Protein AF-A0A1I4P8C8-F1 (afdb_monomer_lite)

Sequence (71 aa):
MHAYDHVLAGERPTLHETRALGAWLYEQQKFPQEYIQALMGHADEKMTKHYQEGHDEKKIEYLEVGAELAF

Radius of gyration: 18.63 Å; chains: 1; bounding box: 26×51×52 Å

Secondary structure (DSSP, 8-state):
--TTTTS-GGGSPPHHHHHHHHHHHHHHTT--HHHHHHHTT-SSHHHHHHHHTT-S---------------

Structure (mmCIF, N/CA/C/O backbone):
data_AF-A0A1I4P8C8-F1
#
_entry.id   AF-A0A1I4P8C8-F1
#
loop_
_atom_site.group_PDB
_atom_site.id
_atom_site.type_symbol
_atom_site.label_atom_id
_atom_site.label_alt_id
_atom_site.label_comp_id
_atom_site.label_asym_id
_atom_site.label_entity_id
_atom_site.label_seq_id
_atom_site.pdbx_PDB_ins_code
_atom_site.Cartn_x
_atom_site.Cartn_y
_atom_site.Cartn_z
_atom_site.occupancy
_atom_site.B_iso_or_equiv
_atom_site.auth_seq_id
_atom_site.auth_comp_id
_atom_site.auth_asym_id
_atom_site.auth_atom_id
_atom_site.pdbx_PDB_model_num
ATOM 1 N N . MET A 1 1 ? 5.399 -9.022 -24.732 1.00 56.22 1 MET A N 1
ATOM 2 C CA . MET A 1 1 ? 4.866 -8.158 -23.657 1.00 56.22 1 MET A CA 1
ATOM 3 C C . MET A 1 1 ? 5.151 -6.721 -24.077 1.00 56.22 1 MET A C 1
ATOM 5 O O . MET A 1 1 ? 6.292 -6.313 -23.958 1.00 56.22 1 MET A O 1
ATOM 9 N N . HIS A 1 2 ? 4.162 -6.028 -24.659 1.00 78.38 2 HIS A N 1
ATOM 10 C CA . HIS A 1 2 ? 4.292 -4.687 -25.280 1.00 78.38 2 HIS A CA 1
ATOM 11 C C . HIS A 1 2 ? 3.406 -3.617 -24.601 1.00 78.38 2 HIS A C 1
ATOM 13 O O . HIS A 1 2 ? 3.171 -2.540 -25.138 1.00 78.38 2 HIS A O 1
ATOM 19 N N . ALA A 1 3 ? 2.851 -3.920 -23.421 1.00 79.94 3 ALA A N 1
ATOM 20 C CA . ALA A 1 3 ? 1.822 -3.095 -22.776 1.00 79.94 3 ALA A CA 1
ATOM 21 C C . ALA A 1 3 ? 2.310 -1.693 -22.354 1.00 79.94 3 ALA A C 1
ATOM 23 O O . ALA A 1 3 ? 1.498 -0.782 -22.231 1.00 79.94 3 ALA A O 1
ATOM 24 N N . TYR A 1 4 ? 3.622 -1.508 -22.170 1.00 82.50 4 TYR A N 1
ATOM 25 C CA . TYR A 1 4 ? 4.224 -0.281 -21.630 1.00 82.50 4 TYR A CA 1
ATOM 26 C C . TYR A 1 4 ? 5.284 0.324 -22.557 1.00 82.50 4 TYR A C 1
ATOM 28 O O . TYR A 1 4 ? 6.149 1.075 -22.109 1.00 82.50 4 TYR A O 1
ATOM 36 N N . ASP A 1 5 ? 5.240 -0.000 -23.852 1.00 89.44 5 ASP A N 1
ATOM 37 C CA . ASP A 1 5 ? 6.237 0.465 -24.828 1.00 89.44 5 ASP A CA 1
ATOM 38 C C . ASP A 1 5 ? 6.244 1.996 -24.976 1.00 89.44 5 ASP A C 1
ATOM 40 O O . ASP A 1 5 ? 7.263 2.583 -25.324 1.00 89.44 5 ASP A O 1
ATOM 44 N N . HIS A 1 6 ? 5.123 2.641 -24.645 1.00 90.62 6 HIS A N 1
ATOM 45 C CA . HIS A 1 6 ? 4.943 4.092 -24.657 1.00 90.62 6 HIS A CA 1
ATOM 46 C C . HIS A 1 6 ? 5.395 4.794 -23.362 1.00 90.62 6 HIS A C 1
ATOM 48 O O . HIS A 1 6 ? 5.397 6.020 -23.320 1.00 90.62 6 HIS A O 1
ATOM 54 N N . VAL A 1 7 ? 5.766 4.049 -22.314 1.00 89.81 7 VAL A N 1
ATOM 55 C CA . VAL A 1 7 ? 6.191 4.595 -21.013 1.00 89.81 7 VAL A CA 1
ATOM 56 C C . VAL A 1 7 ? 7.707 4.473 -20.880 1.00 89.81 7 VAL A C 1
ATOM 58 O O . VAL A 1 7 ? 8.275 3.398 -21.141 1.00 89.81 7 VAL A O 1
ATOM 61 N N . LEU A 1 8 ? 8.372 5.550 -20.449 1.00 92.44 8 LEU A N 1
ATOM 62 C CA . LEU A 1 8 ? 9.811 5.538 -20.183 1.00 92.44 8 LEU A CA 1
ATOM 63 C C . LEU A 1 8 ? 10.131 4.526 -19.082 1.00 92.44 8 LEU A C 1
ATOM 65 O O . LEU A 1 8 ? 9.380 4.372 -18.128 1.00 92.44 8 LEU A O 1
ATOM 69 N N . ALA A 1 9 ? 11.262 3.827 -19.194 1.00 87.12 9 ALA A N 1
ATOM 70 C CA . ALA A 1 9 ? 11.576 2.706 -18.305 1.00 87.12 9 ALA A CA 1
ATOM 71 C C . ALA A 1 9 ? 11.540 3.063 -16.805 1.00 87.12 9 ALA A C 1
ATOM 73 O O . ALA A 1 9 ? 11.123 2.228 -16.010 1.00 87.12 9 ALA A O 1
ATOM 74 N N . GLY A 1 10 ? 11.936 4.287 -16.434 1.00 88.81 10 GLY A N 1
ATOM 75 C CA . GLY A 1 10 ? 11.916 4.769 -15.047 1.00 88.81 10 GLY A CA 1
ATOM 76 C C . GLY A 1 10 ? 10.540 5.194 -14.522 1.00 88.81 10 GLY A C 1
ATOM 77 O O . GLY A 1 10 ? 10.403 5.407 -13.326 1.00 88.81 10 GLY A O 1
ATOM 78 N N . GLU A 1 11 ? 9.539 5.308 -15.393 1.00 89.62 11 GLU A N 1
ATOM 79 C CA . GLU A 1 11 ? 8.158 5.681 -15.045 1.00 89.62 11 GLU A CA 1
ATOM 80 C C . GLU A 1 11 ? 7.215 4.472 -15.067 1.00 89.62 11 GLU A C 1
ATOM 82 O O . GLU A 1 11 ? 6.027 4.580 -14.765 1.00 89.62 11 GLU A O 1
ATOM 87 N N . ARG A 1 12 ? 7.722 3.305 -15.476 1.00 91.44 12 ARG A N 1
ATOM 88 C CA . ARG A 1 12 ? 6.932 2.079 -15.493 1.00 91.44 12 ARG A CA 1
ATOM 89 C C . ARG A 1 12 ? 6.673 1.636 -14.057 1.00 91.44 12 ARG A C 1
ATOM 91 O O . ARG A 1 12 ? 7.621 1.605 -13.272 1.00 91.44 12 ARG A O 1
ATOM 98 N N . PRO A 1 13 ? 5.439 1.213 -13.741 1.00 89.50 13 PRO A N 1
ATOM 99 C CA . PRO A 1 13 ? 5.129 0.726 -12.414 1.00 89.50 13 PRO A CA 1
ATOM 100 C C . PRO A 1 13 ? 5.991 -0.492 -12.097 1.00 89.50 13 PRO A C 1
ATOM 102 O O . PRO A 1 13 ? 6.103 -1.452 -12.868 1.00 89.50 13 PRO A O 1
ATOM 105 N N . THR A 1 14 ? 6.597 -0.446 -10.928 1.00 91.69 14 THR A N 1
ATOM 106 C CA . THR A 1 14 ? 7.304 -1.556 -10.322 1.00 91.69 14 THR A CA 1
ATOM 107 C C . THR A 1 14 ? 6.312 -2.594 -9.801 1.00 91.69 14 THR A C 1
ATOM 109 O O . THR A 1 14 ? 5.104 -2.365 -9.656 1.00 91.69 14 THR A O 1
ATOM 112 N N . LEU A 1 15 ? 6.842 -3.769 -9.460 1.00 91.75 15 LEU A N 1
ATOM 113 C CA . LEU A 1 15 ? 6.049 -4.811 -8.818 1.00 91.75 15 LEU A CA 1
ATOM 114 C C . LEU A 1 15 ? 5.439 -4.326 -7.492 1.00 91.75 15 LEU A C 1
ATOM 116 O O . LEU A 1 15 ? 4.295 -4.659 -7.195 1.00 91.75 15 LEU A O 1
ATOM 120 N N . HIS A 1 16 ? 6.176 -3.523 -6.717 1.00 92.00 16 HIS A N 1
ATOM 121 C CA . HIS A 1 16 ? 5.701 -2.997 -5.437 1.00 92.00 16 HIS A CA 1
ATOM 122 C C . HIS A 1 16 ? 4.533 -2.024 -5.616 1.00 92.00 16 HIS A C 1
ATOM 124 O O . HIS A 1 16 ? 3.557 -2.134 -4.882 1.00 92.00 16 HIS A O 1
ATOM 130 N N . GLU A 1 17 ? 4.578 -1.148 -6.621 1.00 91.81 17 GLU A N 1
ATOM 131 C CA . GLU A 1 17 ? 3.489 -0.199 -6.902 1.00 91.81 17 GLU A CA 1
ATOM 132 C C . GLU A 1 17 ? 2.225 -0.908 -7.403 1.00 91.81 17 GLU A C 1
ATOM 134 O O . GLU A 1 17 ? 1.120 -0.607 -6.958 1.00 91.81 17 GLU A O 1
ATOM 139 N N . THR A 1 18 ? 2.376 -1.916 -8.268 1.00 93.56 18 THR A N 1
ATOM 140 C CA . THR A 1 18 ? 1.234 -2.730 -8.725 1.00 93.56 18 THR A CA 1
ATOM 141 C C . THR A 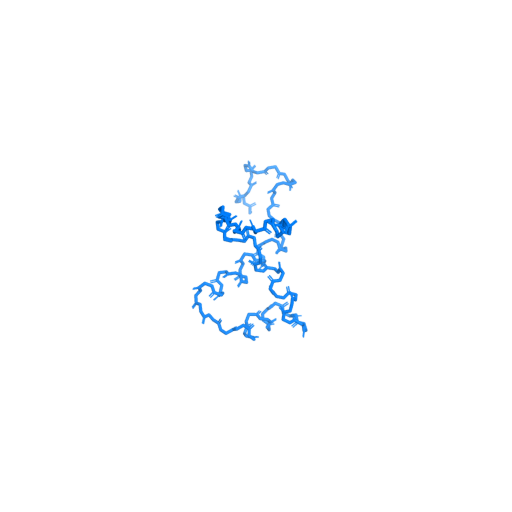1 18 ? 0.593 -3.487 -7.559 1.00 93.56 18 THR A C 1
ATOM 143 O O . THR A 1 18 ? -0.629 -3.609 -7.463 1.00 93.56 18 THR A O 1
ATOM 146 N N . ARG A 1 19 ? 1.426 -3.993 -6.648 1.00 94.62 19 ARG A N 1
ATOM 147 C CA . ARG A 1 19 ? 0.998 -4.719 -5.453 1.00 94.62 19 ARG A CA 1
ATOM 148 C C . ARG A 1 19 ? 0.298 -3.811 -4.436 1.00 94.62 19 ARG A C 1
ATOM 150 O O . ARG A 1 19 ? -0.718 -4.222 -3.885 1.00 94.62 19 ARG A O 1
ATOM 157 N N . ALA A 1 20 ? 0.815 -2.603 -4.221 1.00 95.44 20 ALA A N 1
ATOM 158 C CA . ALA A 1 20 ? 0.200 -1.563 -3.395 1.00 95.44 20 ALA A CA 1
ATOM 159 C C . ALA A 1 20 ? -1.216 -1.223 -3.892 1.00 95.44 20 ALA A C 1
ATOM 161 O O . ALA A 1 20 ? -2.192 -1.369 -3.153 1.00 95.44 20 ALA A O 1
ATOM 162 N N . LEU A 1 21 ? -1.347 -0.958 -5.199 1.00 95.62 21 LEU A N 1
ATOM 163 C CA . LEU A 1 21 ? -2.643 -0.713 -5.832 1.00 95.62 21 LEU A CA 1
ATOM 164 C C . LEU A 1 21 ? -3.616 -1.886 -5.632 1.00 95.62 21 LEU A C 1
ATOM 166 O O . LEU A 1 21 ? -4.789 -1.677 -5.327 1.00 95.62 21 LEU A O 1
ATOM 170 N N . GLY A 1 22 ? -3.140 -3.126 -5.777 1.00 96.25 22 GLY A N 1
ATOM 171 C CA . GLY A 1 22 ? -3.955 -4.320 -5.541 1.00 96.25 22 GLY A CA 1
ATOM 172 C C . GLY A 1 22 ? -4.483 -4.423 -4.104 1.00 96.25 22 GLY A C 1
ATOM 173 O O . GLY A 1 22 ? -5.657 -4.741 -3.908 1.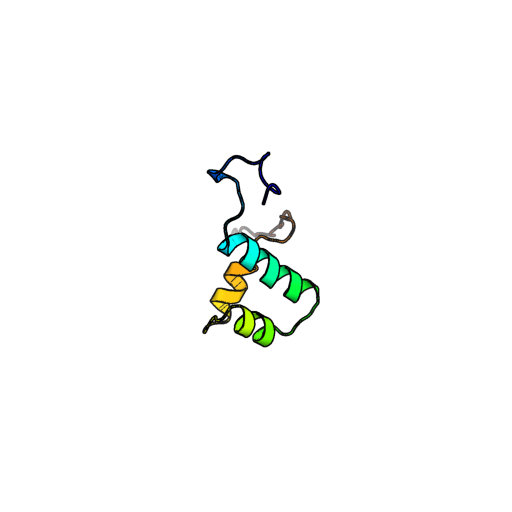00 96.25 22 GLY A O 1
ATOM 174 N N . ALA A 1 23 ? -3.648 -4.117 -3.106 1.00 96.88 23 ALA A N 1
ATOM 175 C CA . ALA A 1 23 ? -4.050 -4.115 -1.698 1.00 96.88 23 ALA A CA 1
ATOM 176 C C . ALA A 1 23 ? -5.143 -3.076 -1.410 1.00 96.88 23 ALA A C 1
ATOM 178 O O . ALA A 1 23 ? -6.120 -3.384 -0.723 1.00 96.88 23 ALA A O 1
ATOM 179 N N . TRP A 1 24 ? -5.009 -1.873 -1.974 1.00 96.94 24 TRP A N 1
ATOM 180 C CA . TRP A 1 24 ? -6.020 -0.822 -1.855 1.00 96.94 24 TRP A CA 1
ATOM 181 C C . TRP A 1 24 ? -7.330 -1.203 -2.561 1.00 96.94 24 TRP A C 1
ATOM 183 O O . TRP A 1 24 ? -8.407 -1.084 -1.981 1.00 96.94 24 TRP A O 1
ATOM 193 N N . LEU A 1 25 ? -7.273 -1.763 -3.776 1.00 96.94 25 LEU A N 1
ATOM 194 C CA . LEU A 1 25 ? -8.476 -2.184 -4.510 1.00 96.94 25 LEU A CA 1
ATOM 195 C C . LEU A 1 25 ? -9.290 -3.261 -3.775 1.00 96.94 25 LEU A C 1
ATOM 197 O O . LEU A 1 25 ? -10.518 -3.284 -3.890 1.00 96.94 25 LEU A O 1
ATOM 201 N N . TYR A 1 26 ? -8.646 -4.164 -3.029 1.00 97.38 26 TYR A N 1
ATOM 202 C CA . TYR A 1 26 ? -9.368 -5.131 -2.195 1.00 97.38 26 TYR A CA 1
ATOM 203 C C . TYR A 1 26 ? -10.026 -4.489 -0.974 1.00 97.38 26 TYR A C 1
ATOM 205 O O . TYR A 1 26 ? -11.151 -4.855 -0.630 1.00 97.38 26 TYR A O 1
ATOM 213 N N . GLU A 1 27 ? -9.390 -3.492 -0.366 1.00 95.75 27 GLU A N 1
ATOM 214 C CA . GLU A 1 27 ? -10.008 -2.716 0.711 1.00 95.75 27 GLU A CA 1
ATOM 215 C C . GLU A 1 27 ? -11.257 -1.968 0.215 1.00 95.75 27 GLU A C 1
ATOM 217 O O . GLU A 1 27 ? -12.314 -2.024 0.853 1.00 95.75 27 GLU A O 1
ATOM 222 N N . GLN A 1 28 ? -11.197 -1.356 -0.975 1.00 95.88 28 GLN A N 1
ATOM 223 C CA . GLN A 1 28 ? -12.357 -0.684 -1.579 1.00 95.88 28 GLN A CA 1
ATOM 224 C C . GLN A 1 28 ? -13.525 -1.644 -1.850 1.00 95.88 28 GLN A C 1
ATOM 226 O O . GLN A 1 28 ? -14.690 -1.275 -1.684 1.00 95.88 28 GLN A O 1
ATOM 231 N N . GLN A 1 29 ? -13.22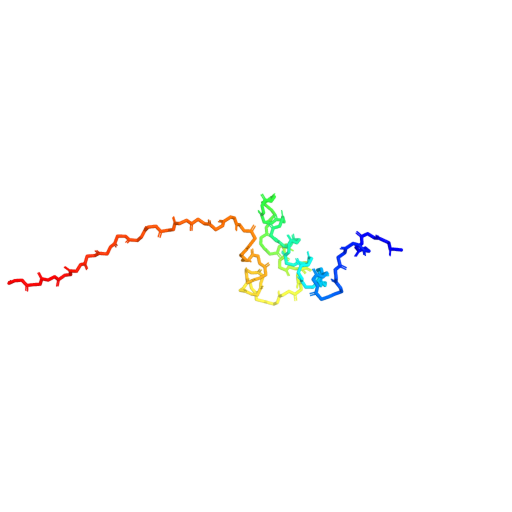0 -2.901 -2.177 1.00 97.25 29 GLN A N 1
ATOM 232 C CA . GLN A 1 29 ? -14.198 -3.983 -2.338 1.00 97.25 29 GLN A CA 1
ATOM 233 C C . GLN A 1 29 ? -14.659 -4.609 -1.009 1.00 97.25 29 GLN A C 1
ATOM 235 O O . GLN A 1 29 ? -15.443 -5.557 -1.026 1.00 97.25 29 GLN A O 1
ATOM 240 N N . LYS A 1 30 ? -14.225 -4.068 0.138 1.00 96.62 30 LYS A N 1
ATOM 241 C CA . LYS A 1 30 ? -14.617 -4.490 1.494 1.00 96.62 30 LYS A CA 1
ATOM 242 C C . LYS A 1 30 ? -14.156 -5.897 1.880 1.00 96.62 30 LYS A C 1
ATOM 244 O O . LYS A 1 30 ? -14.779 -6.537 2.728 1.00 96.62 30 LYS A O 1
ATOM 249 N N . PHE A 1 31 ? -13.055 -6.377 1.299 1.00 97.69 31 PHE A N 1
ATOM 250 C CA . PHE A 1 31 ? -12.403 -7.582 1.808 1.00 97.69 31 PHE A CA 1
ATOM 251 C C . PHE A 1 31 ? -11.846 -7.348 3.227 1.00 97.69 31 PHE A C 1
ATOM 253 O O . PHE A 1 31 ? -11.429 -6.230 3.533 1.00 97.69 31 PHE A O 1
ATOM 260 N N . PRO A 1 32 ? -11.807 -8.380 4.094 1.00 96.50 32 PRO A N 1
ATOM 261 C CA . PRO A 1 32 ? -11.229 -8.259 5.432 1.00 96.50 32 PRO A CA 1
ATOM 262 C C . PRO A 1 32 ? -9.746 -7.872 5.389 1.00 96.50 32 PRO A C 1
ATOM 264 O O . PRO A 1 32 ? -8.992 -8.384 4.557 1.00 96.50 32 PRO A O 1
ATOM 267 N N . GLN A 1 33 ? -9.303 -7.021 6.316 1.00 94.31 33 GLN A N 1
ATOM 268 C CA . GLN A 1 33 ? -7.918 -6.542 6.340 1.00 94.31 33 GLN A CA 1
ATOM 269 C C . GLN A 1 33 ? -6.924 -7.683 6.597 1.00 94.31 33 GLN A C 1
ATOM 271 O O . GLN A 1 33 ? -5.845 -7.695 6.009 1.00 94.31 33 GLN A O 1
ATOM 276 N N . GLU A 1 34 ? -7.300 -8.693 7.384 1.00 95.88 34 GLU A N 1
ATOM 277 C CA . GLU A 1 34 ? -6.476 -9.882 7.636 1.00 95.88 34 GLU A CA 1
ATOM 278 C C . GLU A 1 34 ? -6.272 -10.710 6.360 1.00 95.88 34 GLU A C 1
ATOM 280 O O . GLU A 1 34 ? -5.197 -11.270 6.135 1.00 95.88 34 GLU A O 1
ATOM 285 N N . TYR A 1 35 ? -7.287 -10.757 5.492 1.00 97.25 35 TYR A N 1
ATOM 286 C CA . TYR A 1 35 ? -7.192 -11.421 4.194 1.00 97.25 35 TYR A CA 1
ATOM 287 C C . TYR A 1 35 ? -6.223 -10.676 3.271 1.00 97.25 35 TYR A C 1
ATOM 289 O O . TYR A 1 35 ? -5.334 -11.290 2.678 1.00 97.25 35 TYR A O 1
ATOM 297 N N . ILE A 1 36 ? -6.338 -9.3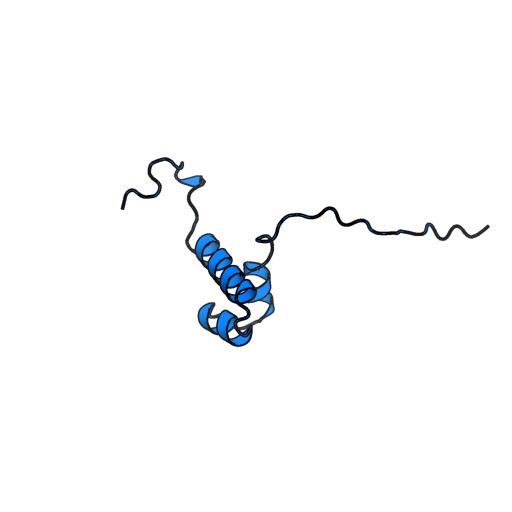48 3.202 1.00 96.75 36 ILE A N 1
ATOM 298 C CA . ILE A 1 36 ? -5.426 -8.508 2.416 1.00 96.75 36 ILE A CA 1
ATOM 299 C C . ILE A 1 36 ? -3.997 -8.637 2.960 1.00 96.75 36 ILE A C 1
ATOM 301 O O . ILE A 1 36 ? -3.066 -8.871 2.193 1.00 96.75 36 ILE A O 1
ATOM 305 N N . GLN A 1 37 ? -3.815 -8.578 4.279 1.00 96.94 37 GLN A N 1
ATOM 306 C CA . GLN A 1 37 ? -2.522 -8.747 4.940 1.00 96.94 37 GLN A CA 1
ATOM 307 C C . GLN A 1 37 ? -1.874 -10.103 4.622 1.00 96.94 37 GLN A C 1
ATOM 309 O O . GLN A 1 37 ? -0.675 -10.148 4.336 1.00 96.94 37 GLN A O 1
ATOM 314 N N . ALA A 1 38 ? -2.651 -11.191 4.625 1.00 96.44 38 ALA A N 1
ATOM 315 C CA . ALA A 1 38 ? -2.162 -12.522 4.273 1.00 96.44 38 ALA A CA 1
ATOM 316 C C . ALA A 1 38 ? -1.691 -12.595 2.811 1.00 96.44 38 ALA A C 1
ATOM 318 O O . ALA A 1 38 ? -0.607 -13.118 2.544 1.00 96.44 38 ALA A O 1
ATOM 319 N N . LEU A 1 39 ? -2.443 -12.011 1.869 1.00 95.25 39 LEU A N 1
ATOM 320 C CA . LEU A 1 39 ? -2.023 -11.901 0.463 1.00 95.25 39 LEU A CA 1
ATOM 321 C C . LEU A 1 39 ? -0.769 -11.032 0.299 1.00 95.25 39 LEU A C 1
ATOM 323 O O . LEU A 1 39 ? 0.093 -11.303 -0.540 1.00 95.25 39 LEU A O 1
ATOM 327 N N . MET A 1 40 ? -0.646 -10.005 1.136 1.00 94.38 40 MET A N 1
ATOM 328 C CA . MET A 1 40 ? 0.523 -9.138 1.218 1.00 94.38 40 MET A CA 1
ATOM 329 C C . MET A 1 40 ? 1.677 -9.768 2.012 1.00 94.38 40 MET A C 1
ATOM 331 O O . MET A 1 40 ? 2.737 -9.156 2.122 1.00 94.38 40 MET A O 1
ATOM 335 N N . GLY A 1 41 ? 1.542 -10.980 2.556 1.00 94.75 41 GLY A N 1
ATOM 336 C CA . GLY A 1 41 ? 2.608 -11.640 3.318 1.00 94.75 41 GLY A CA 1
ATOM 337 C C . GLY A 1 41 ? 3.207 -10.769 4.432 1.00 94.75 41 GLY A C 1
ATOM 338 O O . GLY A 1 41 ? 4.380 -10.925 4.770 1.00 94.75 41 GLY A O 1
ATOM 339 N N . HIS A 1 42 ? 2.444 -9.804 4.950 1.00 95.69 42 HIS A N 1
ATOM 340 C CA . HIS A 1 42 ? 2.917 -8.855 5.950 1.00 95.69 42 HIS A CA 1
ATOM 341 C C . HIS A 1 42 ? 2.622 -9.397 7.346 1.00 95.69 42 HIS A C 1
ATOM 343 O O . HIS A 1 42 ? 1.501 -9.794 7.649 1.00 95.69 42 HIS A O 1
ATOM 349 N N . ALA A 1 43 ? 3.619 -9.372 8.227 1.00 92.38 43 ALA A N 1
ATOM 350 C CA . ALA A 1 43 ? 3.438 -9.784 9.619 1.00 92.38 43 ALA A CA 1
ATOM 351 C C . ALA A 1 43 ? 2.725 -8.717 10.473 1.00 92.38 43 ALA A C 1
ATOM 353 O O . ALA A 1 43 ? 2.126 -9.053 11.488 1.00 92.38 43 ALA A O 1
ATOM 354 N N . ASP A 1 44 ? 2.771 -7.450 10.049 1.00 92.19 44 ASP A N 1
ATOM 355 C CA . ASP A 1 44 ? 2.163 -6.310 10.740 1.00 92.19 44 ASP A CA 1
ATOM 356 C C . ASP A 1 44 ? 1.145 -5.617 9.824 1.00 92.19 44 ASP A C 1
ATOM 358 O O . ASP A 1 44 ? 1.422 -5.337 8.653 1.00 92.19 44 ASP A O 1
ATOM 362 N N . GLU A 1 45 ? -0.022 -5.306 10.381 1.00 91.12 45 GLU A N 1
ATOM 363 C CA . GLU A 1 45 ? -1.092 -4.563 9.722 1.00 91.12 45 GLU A CA 1
ATOM 364 C C . GLU A 1 45 ? -0.621 -3.176 9.263 1.00 91.12 45 GLU A C 1
ATOM 366 O O . GLU A 1 45 ? -1.026 -2.706 8.196 1.00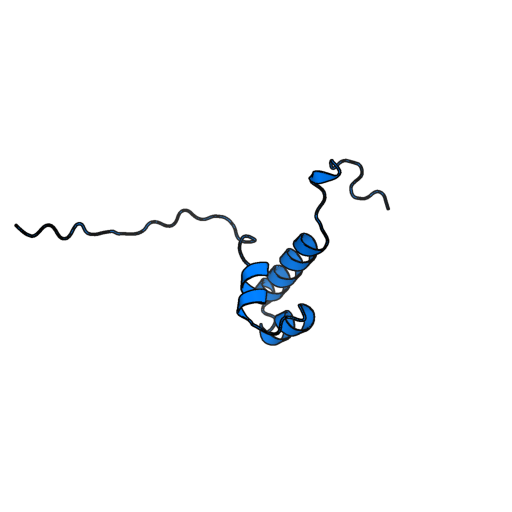 91.12 45 GLU A O 1
ATOM 371 N N . LYS A 1 46 ? 0.288 -2.537 10.016 1.00 92.06 46 LYS A N 1
ATOM 372 C CA . LYS A 1 46 ? 0.859 -1.229 9.654 1.00 92.06 46 LYS A CA 1
ATOM 373 C C . LYS A 1 46 ? 1.542 -1.254 8.291 1.00 92.06 46 LYS A C 1
ATOM 375 O O . LYS A 1 46 ? 1.425 -0.298 7.533 1.00 92.06 46 LYS A O 1
ATOM 380 N N . MET A 1 47 ? 2.214 -2.358 7.959 1.00 91.69 47 MET A N 1
ATOM 381 C CA . MET A 1 47 ? 2.866 -2.508 6.658 1.00 91.69 47 MET A CA 1
ATOM 382 C C . MET A 1 47 ? 1.845 -2.628 5.529 1.00 91.69 47 MET A C 1
ATOM 384 O O . MET A 1 47 ? 2.077 -2.114 4.441 1.00 91.69 47 MET A O 1
ATOM 388 N N . THR A 1 48 ? 0.707 -3.282 5.768 1.00 91.69 48 THR A N 1
ATOM 389 C CA . THR A 1 48 ? -0.384 -3.351 4.783 1.00 91.69 48 THR A CA 1
ATOM 390 C C . THR A 1 48 ? -1.008 -1.979 4.567 1.00 91.69 48 THR A C 1
ATOM 392 O O . THR A 1 48 ? -1.130 -1.563 3.419 1.00 91.69 48 THR A O 1
ATOM 395 N N . LYS A 1 49 ? -1.287 -1.244 5.649 1.00 92.19 49 LYS A N 1
ATOM 396 C CA . LYS A 1 49 ? -1.827 0.122 5.585 1.00 92.19 49 LYS A CA 1
ATOM 397 C C . LYS A 1 49 ? -0.909 1.073 4.827 1.00 92.19 49 LYS A C 1
ATOM 399 O O . LYS A 1 49 ? -1.368 1.765 3.929 1.00 92.19 49 LYS A O 1
ATOM 404 N N . HIS A 1 50 ? 0.396 1.014 5.081 1.00 91.94 50 HIS A N 1
ATOM 405 C CA . HIS A 1 50 ? 1.361 1.835 4.354 1.00 91.94 50 HIS A CA 1
ATOM 406 C C . HIS A 1 50 ? 1.343 1.594 2.832 1.00 91.94 50 HIS A C 1
ATOM 408 O O . HIS A 1 50 ? 1.522 2.523 2.054 1.00 91.94 50 HIS A O 1
ATOM 414 N N . TYR A 1 51 ? 1.090 0.357 2.393 1.00 88.62 51 TYR A N 1
ATOM 415 C CA . TYR A 1 51 ? 0.936 0.028 0.970 1.00 88.62 51 TYR A CA 1
ATOM 416 C C . TYR A 1 51 ? -0.441 0.407 0.401 1.00 88.62 51 TYR A C 1
ATOM 418 O O . TYR A 1 51 ? -0.599 0.413 -0.812 1.00 88.62 51 TYR A O 1
ATOM 426 N N . GLN A 1 52 ? -1.441 0.675 1.241 1.00 91.38 52 GLN A N 1
ATOM 427 C CA . GLN A 1 52 ? -2.773 1.123 0.819 1.00 91.38 52 GLN A CA 1
ATOM 428 C C . GLN A 1 52 ? -2.868 2.657 0.744 1.00 91.38 52 GLN A C 1
ATOM 430 O O . GLN A 1 52 ? -3.698 3.196 0.013 1.00 91.38 52 GLN A O 1
ATOM 435 N N . GLU A 1 53 ? -2.016 3.367 1.484 1.00 89.62 53 GLU A N 1
ATOM 436 C CA . GLU A 1 53 ? -1.981 4.827 1.549 1.00 89.62 53 GLU A CA 1
ATOM 437 C C . GLU A 1 53 ? -1.686 5.488 0.190 1.00 89.62 53 GLU A C 1
ATOM 439 O O . GLU A 1 53 ? -0.909 5.000 -0.627 1.00 89.62 53 GLU A O 1
ATOM 444 N N . GLY A 1 54 ? -2.280 6.664 -0.040 1.00 86.75 54 GLY A N 1
ATOM 445 C CA . GLY A 1 54 ? -1.978 7.508 -1.204 1.00 86.75 54 GLY A CA 1
ATOM 446 C C . GLY A 1 54 ? -2.685 7.125 -2.509 1.00 86.75 54 GLY A C 1
ATOM 447 O O . GLY A 1 54 ? -2.489 7.810 -3.512 1.00 86.75 54 GLY A O 1
ATOM 448 N N . HIS A 1 55 ? -3.518 6.081 -2.496 1.00 90.25 55 HIS A N 1
ATOM 449 C CA . HIS A 1 55 ? -4.330 5.658 -3.644 1.00 90.25 55 HIS A CA 1
ATOM 450 C C . HIS A 1 55 ? -5.713 6.327 -3.722 1.00 90.25 55 HIS A C 1
ATOM 452 O O . HIS A 1 55 ? -6.387 6.215 -4.744 1.00 90.25 55 HIS A O 1
ATOM 458 N N . ASP A 1 56 ? -6.113 7.058 -2.680 1.00 86.31 56 ASP A N 1
ATOM 459 C CA . ASP A 1 56 ? -7.302 7.909 -2.691 1.00 86.31 56 ASP A CA 1
ATOM 460 C C . ASP A 1 56 ? -7.016 9.305 -3.266 1.00 86.31 56 ASP A C 1
ATOM 462 O O . ASP A 1 56 ? -5.881 9.794 -3.282 1.00 86.31 56 ASP A O 1
ATOM 466 N N . GLU A 1 57 ? -8.073 9.982 -3.722 1.00 82.12 57 GLU A N 1
ATOM 467 C CA . GLU A 1 57 ? -7.978 11.373 -4.161 1.00 82.12 57 GLU A CA 1
ATOM 468 C C . GLU A 1 57 ? -7.481 12.271 -3.021 1.00 82.12 57 GLU A C 1
ATOM 470 O O . GLU A 1 57 ? -8.026 12.271 -1.914 1.00 82.12 57 GLU A O 1
ATOM 475 N N . LYS A 1 58 ? -6.470 13.099 -3.308 1.00 77.62 58 LYS A N 1
ATOM 476 C CA . LYS A 1 58 ? -5.998 14.117 -2.365 1.00 77.62 58 LYS A CA 1
ATOM 477 C C . LYS A 1 58 ? -7.102 15.147 -2.142 1.00 77.62 58 LYS A C 1
ATOM 479 O O . LYS A 1 58 ? -7.420 15.923 -3.042 1.00 77.62 58 LYS A O 1
ATOM 484 N N . LYS A 1 59 ? -7.663 15.173 -0.936 1.00 79.62 59 LYS A N 1
ATOM 485 C CA . LYS A 1 59 ? -8.659 16.166 -0.518 1.00 79.62 59 LYS A CA 1
ATOM 486 C C . LYS A 1 59 ? -7.976 17.309 0.225 1.00 79.62 59 LYS A C 1
ATOM 488 O O . LYS A 1 59 ? -6.971 17.109 0.901 1.00 79.62 59 LYS A O 1
ATOM 493 N N . ILE A 1 60 ? -8.520 18.516 0.084 1.00 83.62 60 ILE A N 1
ATOM 494 C CA . ILE A 1 60 ? -8.136 19.641 0.940 1.00 83.62 60 ILE A CA 1
ATOM 495 C C . ILE A 1 60 ? -8.774 19.392 2.306 1.00 83.62 60 ILE A C 1
ATOM 497 O O . ILE A 1 60 ? -9.999 19.400 2.427 1.00 83.62 60 ILE A O 1
ATOM 501 N N . GLU A 1 61 ? -7.947 19.159 3.319 1.00 81.12 61 GLU A N 1
ATOM 502 C CA . GLU A 1 61 ? -8.389 19.049 4.706 1.00 81.12 61 GLU A CA 1
ATOM 503 C C . GLU A 1 61 ? -8.305 20.428 5.367 1.00 81.12 61 GLU A C 1
ATOM 505 O O . GLU A 1 61 ? -7.226 21.005 5.507 1.00 81.12 61 GLU A O 1
ATOM 510 N N . TYR A 1 62 ? -9.458 20.985 5.744 1.00 83.25 62 TYR A N 1
ATOM 511 C CA . TYR A 1 62 ? -9.522 22.209 6.538 1.00 83.25 62 TYR A CA 1
ATOM 512 C C . TYR A 1 62 ? -9.463 21.836 8.018 1.00 83.25 62 TYR A C 1
ATOM 514 O O . TYR A 1 62 ? -10.338 21.126 8.510 1.00 83.25 62 TYR A O 1
ATOM 522 N N . LEU A 1 63 ? -8.445 22.328 8.724 1.00 85.56 63 LEU A N 1
ATOM 523 C CA . LEU A 1 63 ? -8.313 22.171 10.169 1.00 85.56 63 LEU A CA 1
ATOM 524 C C . LEU A 1 63 ? -8.630 23.504 10.847 1.00 85.56 63 LEU A C 1
ATOM 526 O O . LEU A 1 63 ? -7.942 24.501 10.620 1.00 85.56 63 LEU A O 1
ATOM 530 N N . GLU A 1 64 ? -9.672 23.525 11.674 1.00 83.12 64 GLU A N 1
ATOM 531 C CA . GLU A 1 64 ? -9.959 24.671 12.530 1.00 83.12 64 GLU A CA 1
ATOM 532 C C . GLU A 1 64 ? -8.920 24.720 13.655 1.00 83.12 64 GLU A C 1
ATOM 534 O O . GLU A 1 64 ? -8.747 23.756 14.401 1.00 83.12 64 GLU A O 1
ATOM 539 N N . VAL A 1 65 ? -8.199 25.837 13.754 1.00 84.88 65 VAL A N 1
ATOM 540 C CA . VAL A 1 65 ? -7.204 26.065 14.805 1.00 84.88 65 VAL A CA 1
ATOM 541 C C . VAL A 1 65 ? -7.552 27.339 15.561 1.00 84.88 65 VAL A C 1
ATOM 543 O O . VAL A 1 65 ? -7.755 28.398 14.968 1.00 84.88 65 VAL A O 1
ATOM 546 N N . GLY A 1 66 ? -7.628 27.234 16.886 1.00 82.44 66 GLY A N 1
ATOM 547 C CA . GLY A 1 66 ? -7.791 28.374 17.778 1.00 82.44 66 GLY A CA 1
ATOM 548 C C . GLY A 1 66 ? -6.429 28.857 18.260 1.00 82.44 66 GLY A C 1
ATOM 549 O O . GLY A 1 66 ? -5.681 28.096 18.868 1.00 82.44 66 GLY A O 1
ATOM 550 N N . ALA A 1 67 ? -6.101 30.124 18.013 1.00 80.06 67 ALA A N 1
ATOM 551 C CA . ALA A 1 67 ? -5.034 30.779 18.756 1.00 80.06 67 ALA A CA 1
ATOM 552 C C . ALA A 1 67 ? -5.609 31.110 20.137 1.00 80.06 67 ALA A C 1
ATOM 554 O O . ALA A 1 67 ? -6.373 32.065 20.266 1.00 80.06 67 ALA A O 1
ATOM 555 N N . GLU A 1 68 ? -5.315 30.293 21.148 1.00 75.12 68 GLU A N 1
ATOM 556 C CA . GLU A 1 68 ? -5.696 30.549 22.543 1.00 75.12 68 GLU A CA 1
ATOM 557 C C . GLU A 1 68 ? -4.946 31.781 23.083 1.00 75.12 68 GLU A C 1
ATOM 559 O O . GLU A 1 68 ? -4.013 31.686 23.879 1.00 75.12 68 GLU A O 1
ATOM 564 N N . LEU A 1 69 ? -5.310 32.968 22.597 1.00 75.25 69 LEU A N 1
ATOM 565 C CA . LEU A 1 69 ? -4.766 34.231 23.067 1.00 75.25 69 LEU A CA 1
ATOM 566 C C . LEU A 1 69 ? -5.489 34.598 24.364 1.00 75.25 69 LEU A C 1
ATOM 568 O O . LEU A 1 69 ? -6.614 35.094 24.346 1.00 75.25 69 LEU A O 1
ATOM 572 N N . ALA A 1 70 ? -4.837 34.316 25.491 1.00 72.56 70 ALA A N 1
ATOM 573 C CA . ALA A 1 70 ? -5.223 34.856 26.786 1.00 72.56 70 ALA A CA 1
ATOM 574 C C . ALA A 1 70 ? -5.000 36.380 26.777 1.00 72.56 70 ALA A C 1
ATOM 576 O O . ALA A 1 70 ? -3.873 36.833 26.563 1.00 72.56 70 ALA A O 1
ATOM 577 N N . PHE A 1 71 ? -6.075 37.148 26.974 1.00 62.62 71 PHE A N 1
ATOM 578 C CA . PHE A 1 71 ? -6.026 38.587 27.251 1.00 62.62 71 PHE A CA 1
ATOM 579 C C . PHE A 1 71 ? -6.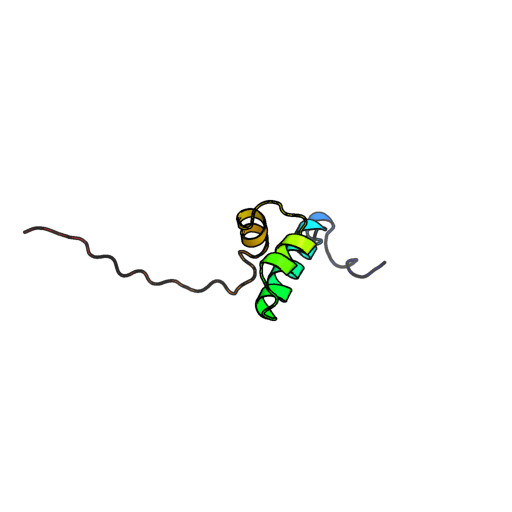061 38.840 28.757 1.00 62.62 71 PHE A C 1
ATOM 581 O O . PHE A 1 71 ? -6.788 38.094 29.456 1.00 62.62 71 PHE A O 1
#

Foldseek 3Di:
DCPCVVPDPVRDDDPLLVLLVVLLVVVVVVDDLVVSCVVVVHPDSVVSVVSNPPPDDDDDDDDDDDPPDDD

pLDDT: mean 89.17, std 8.09, range [56.22, 97.69]